Protein AF-A0A7D9E915-F1 (afdb_monomer_lite)

InterPro domains:
  IPR031248 E3 ubiquitin-protein ligase RNF213 [PTHR22605] (1-155)

Sequence (163 aa):
MSIRDYLHSGLKMTLRNGLKSGKAEQFCQLQHIVSLWLLLSLERARVLTKRRQDPFDDVSEKVKSSLDKKQKFGLNSGLQKLNVDHFVGVLLEFILLYLKHVPDDQLHFPLSEYINAKLEEKDCDVIDGLEDYIPEDIKVEHAVEAWKVACQKSEDYHSRMQE

Structure (mmCIF, N/CA/C/O backbone):
data_AF-A0A7D9E915-F1
#
_entry.id   AF-A0A7D9E915-F1
#
loop_
_atom_site.group_PDB
_atom_site.id
_atom_site.type_symbol
_atom_site.label_atom_id
_atom_site.label_alt_id
_atom_site.label_comp_id
_atom_site.label_asym_id
_atom_site.label_entity_id
_atom_site.label_seq_id
_atom_site.pdbx_PDB_ins_code
_atom_site.Cartn_x
_atom_site.Cartn_y
_atom_site.Cartn_z
_atom_site.occupancy
_atom_site.B_iso_or_equiv
_atom_site.auth_seq_id
_atom_site.auth_comp_id
_atom_site.auth_asym_id
_atom_site.auth_atom_id
_atom_site.pdbx_PDB_model_num
ATOM 1 N N . MET A 1 1 ? 6.549 -3.736 -27.239 1.00 88.75 1 MET A N 1
ATOM 2 C CA . MET A 1 1 ? 8.016 -3.528 -27.100 1.00 88.75 1 MET A CA 1
ATOM 3 C C . MET A 1 1 ? 8.462 -4.235 -25.828 1.00 88.75 1 MET A C 1
ATOM 5 O O . MET A 1 1 ? 7.763 -4.084 -24.828 1.00 88.75 1 MET A O 1
ATOM 9 N N . SER A 1 2 ? 9.546 -5.022 -25.842 1.00 93.00 2 SER A N 1
ATOM 10 C CA . SER A 1 2 ? 10.044 -5.648 -24.603 1.00 93.00 2 SER A CA 1
ATOM 11 C C . SER A 1 2 ? 10.706 -4.611 -23.688 1.00 93.00 2 SER A C 1
ATOM 13 O O . SER A 1 2 ? 11.138 -3.554 -24.159 1.00 93.00 2 SER A O 1
ATOM 15 N N . ILE A 1 3 ? 10.810 -4.898 -22.386 1.00 93.19 3 ILE A N 1
ATOM 16 C CA . ILE A 1 3 ? 11.588 -4.038 -21.481 1.00 93.19 3 ILE A CA 1
ATOM 17 C C . ILE A 1 3 ? 13.071 -4.051 -21.886 1.00 93.19 3 ILE A C 1
ATOM 19 O O . ILE A 1 3 ? 13.686 -2.989 -21.944 1.00 93.19 3 ILE A O 1
ATOM 23 N N . ARG A 1 4 ? 13.627 -5.209 -22.266 1.00 92.31 4 ARG A N 1
ATOM 24 C CA . ARG A 1 4 ? 15.015 -5.335 -22.746 1.00 92.31 4 ARG A CA 1
ATOM 25 C C . ARG A 1 4 ? 15.345 -4.396 -23.910 1.00 92.31 4 ARG A C 1
ATOM 27 O O . ARG A 1 4 ? 16.371 -3.714 -23.880 1.00 92.31 4 ARG A O 1
ATOM 34 N N . ASP A 1 5 ? 14.475 -4.343 -24.919 1.00 92.62 5 ASP A N 1
ATOM 35 C CA . ASP A 1 5 ? 14.657 -3.463 -26.080 1.00 92.62 5 ASP A CA 1
ATOM 36 C C . ASP A 1 5 ? 14.569 -1.993 -25.664 1.00 92.62 5 ASP A C 1
ATOM 38 O O . ASP A 1 5 ? 15.379 -1.173 -26.094 1.00 92.62 5 ASP A O 1
ATOM 42 N N . TYR A 1 6 ? 13.620 -1.653 -24.790 1.00 93.44 6 TYR A N 1
ATOM 43 C CA . TYR A 1 6 ? 13.472 -0.289 -24.296 1.00 93.44 6 TYR A CA 1
ATOM 44 C C . TYR A 1 6 ? 14.708 0.180 -23.511 1.00 93.44 6 TYR A C 1
ATOM 46 O O . TYR A 1 6 ? 15.217 1.268 -23.776 1.00 93.44 6 TYR A O 1
ATOM 54 N N . LEU A 1 7 ? 15.249 -0.645 -22.608 1.00 92.69 7 LEU A N 1
ATOM 55 C CA . LEU A 1 7 ? 16.414 -0.292 -21.788 1.00 92.69 7 LEU A CA 1
ATOM 56 C C . LEU A 1 7 ? 17.705 -0.172 -22.618 1.00 92.69 7 LEU A C 1
ATOM 58 O O . LEU A 1 7 ? 18.428 0.817 -22.487 1.00 92.69 7 LEU A O 1
ATOM 62 N N . HIS A 1 8 ? 18.009 -1.144 -23.485 1.00 93.06 8 HIS A N 1
ATOM 63 C CA . HIS A 1 8 ? 19.295 -1.179 -24.201 1.00 93.06 8 HIS A CA 1
ATOM 64 C C . HIS A 1 8 ? 19.254 -0.509 -25.579 1.00 93.06 8 HIS A C 1
ATOM 66 O O . HIS A 1 8 ? 20.195 0.193 -25.951 1.00 93.06 8 HIS A O 1
ATOM 72 N N . SER A 1 9 ? 18.173 -0.689 -26.340 1.00 92.38 9 SER A N 1
ATOM 73 C CA . SER A 1 9 ? 18.038 -0.118 -27.687 1.00 92.38 9 SER A CA 1
ATOM 74 C C . SER A 1 9 ? 17.402 1.273 -27.661 1.00 92.38 9 SER A C 1
ATOM 76 O O . SER A 1 9 ? 17.804 2.115 -28.464 1.00 92.38 9 SER A O 1
ATOM 78 N N . GLY A 1 10 ? 16.481 1.539 -26.729 1.00 92.19 10 GLY A N 1
ATOM 79 C CA . GLY A 1 10 ? 15.913 2.866 -26.467 1.00 92.19 10 GLY A CA 1
ATOM 80 C C . GLY A 1 10 ? 16.844 3.740 -25.620 1.00 92.19 10 GLY A C 1
ATOM 81 O O . GLY A 1 10 ? 17.566 4.577 -26.157 1.00 92.19 10 GLY A O 1
ATOM 82 N N . LEU A 1 11 ? 16.866 3.509 -24.303 1.00 93.44 11 LEU A N 1
ATOM 83 C CA . LEU A 1 11 ? 17.589 4.315 -23.305 1.00 93.44 11 LEU A CA 1
ATOM 84 C C . LEU A 1 11 ? 19.123 4.145 -23.313 1.00 93.44 11 LEU A C 1
ATOM 86 O O . LEU A 1 11 ? 19.813 4.790 -22.526 1.00 93.44 11 LEU A O 1
ATOM 90 N N . LYS A 1 12 ? 19.671 3.280 -24.178 1.00 93.06 12 LYS A N 1
ATOM 91 C CA . LYS A 1 12 ? 21.117 2.992 -24.316 1.00 93.06 12 LYS A CA 1
ATOM 92 C C . LYS A 1 12 ? 21.810 2.556 -23.015 1.00 93.06 12 LYS A C 1
ATOM 94 O O . LYS A 1 12 ? 23.023 2.706 -22.866 1.00 93.06 12 LYS A O 1
ATOM 99 N N . MET A 1 13 ? 21.064 1.982 -22.073 1.00 92.94 13 MET A N 1
ATOM 100 C CA . MET A 1 13 ? 21.612 1.493 -20.809 1.00 92.94 13 MET A CA 1
ATOM 101 C C . MET A 1 13 ? 22.506 0.274 -21.050 1.00 92.94 13 MET A C 1
ATOM 103 O O . MET A 1 13 ? 22.151 -0.631 -21.805 1.00 92.94 13 MET A O 1
ATOM 107 N N . THR A 1 14 ? 23.657 0.206 -20.376 1.00 88.00 14 THR A N 1
ATOM 108 C CA . THR A 1 14 ? 24.525 -0.982 -20.445 1.00 88.00 14 THR A CA 1
ATOM 109 C C . THR A 1 14 ? 23.827 -2.205 -19.837 1.00 88.00 14 THR A C 1
ATOM 111 O O . THR A 1 14 ? 23.005 -2.069 -18.931 1.00 88.00 14 THR A O 1
ATOM 114 N N . LEU A 1 15 ? 24.197 -3.416 -20.272 1.00 78.88 15 LEU A N 1
ATOM 115 C CA . LEU A 1 15 ? 23.643 -4.676 -19.739 1.00 78.88 15 LEU A CA 1
ATOM 116 C C . LEU A 1 15 ? 23.770 -4.791 -18.205 1.00 78.88 15 LEU A C 1
ATOM 118 O O . LEU A 1 15 ? 22.919 -5.377 -17.548 1.00 78.88 15 LEU A O 1
ATOM 122 N N . ARG A 1 16 ? 24.803 -4.182 -17.602 1.00 80.38 16 ARG A N 1
ATOM 123 C CA . ARG A 1 16 ? 25.009 -4.169 -16.140 1.00 80.38 16 ARG A CA 1
ATOM 124 C C . ARG A 1 16 ? 23.961 -3.329 -15.391 1.00 80.38 16 ARG A C 1
ATOM 126 O O . ARG A 1 16 ? 23.723 -3.563 -14.201 1.00 80.38 16 ARG A O 1
ATOM 133 N N . ASN A 1 17 ? 23.346 -2.375 -16.088 1.00 81.06 17 ASN A N 1
ATOM 134 C CA . ASN A 1 17 ? 22.380 -1.412 -15.564 1.00 81.06 17 ASN A CA 1
ATOM 135 C C . ASN A 1 17 ? 20.921 -1.802 -15.878 1.00 81.06 17 ASN A C 1
ATOM 137 O O . ASN A 1 17 ? 20.017 -1.087 -15.455 1.00 81.06 17 ASN A O 1
ATOM 141 N N . GLY A 1 18 ? 20.695 -2.918 -16.582 1.00 83.62 18 GLY A N 1
ATOM 142 C CA . GLY A 1 18 ? 19.369 -3.507 -16.789 1.00 83.62 18 GLY A CA 1
ATOM 143 C C . GLY A 1 18 ? 18.758 -4.116 -15.518 1.00 83.62 18 GLY A C 1
ATOM 144 O O . GLY A 1 18 ? 19.320 -4.026 -14.414 1.00 83.62 18 GLY A O 1
ATOM 145 N N . LEU A 1 19 ? 17.602 -4.762 -15.676 1.00 86.62 19 LEU A N 1
ATOM 146 C CA . LEU A 1 19 ? 16.916 -5.466 -14.594 1.00 86.62 19 LEU A CA 1
ATOM 147 C C . LEU A 1 19 ? 17.776 -6.627 -14.077 1.00 86.62 19 LEU A C 1
ATOM 149 O O . LEU A 1 19 ? 18.302 -7.435 -14.836 1.00 86.62 19 LEU A O 1
ATOM 153 N N . LYS A 1 20 ? 17.867 -6.780 -12.749 1.00 86.44 20 LYS A N 1
ATOM 154 C CA . LYS A 1 20 ? 18.655 -7.871 -12.138 1.00 86.44 20 LYS A CA 1
ATOM 155 C C . LYS A 1 20 ? 18.078 -9.267 -12.401 1.00 86.44 20 LYS A C 1
ATOM 157 O O . LYS A 1 20 ? 18.800 -10.252 -12.283 1.00 86.44 20 LYS A O 1
ATOM 162 N N . SER A 1 21 ? 16.802 -9.357 -12.781 1.00 88.06 21 SER A N 1
ATOM 163 C CA . SER A 1 21 ? 16.172 -10.590 -13.253 1.00 88.06 21 SER A CA 1
ATOM 164 C C . SER A 1 21 ? 16.137 -10.609 -14.780 1.00 88.06 21 SER A C 1
ATOM 166 O O . SER A 1 21 ? 15.254 -10.008 -15.393 1.00 88.06 21 SER A O 1
ATOM 168 N N . GLY A 1 22 ? 17.050 -11.365 -15.397 1.00 86.75 22 GLY A N 1
ATOM 169 C CA . GLY A 1 22 ? 17.052 -11.577 -16.850 1.00 86.75 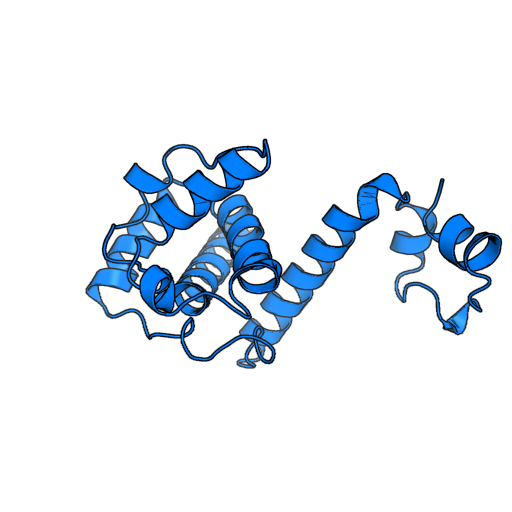22 GLY A CA 1
ATOM 170 C C . GLY A 1 22 ? 15.768 -12.238 -17.374 1.00 86.75 22 GLY A C 1
ATOM 171 O O . GLY A 1 22 ? 15.393 -12.013 -18.520 1.00 86.75 22 GLY A O 1
ATOM 172 N N . LYS A 1 23 ? 15.035 -12.984 -16.526 1.00 88.69 23 LYS A N 1
ATOM 173 C CA . LYS A 1 23 ? 13.685 -13.474 -16.855 1.00 88.69 23 LYS A CA 1
ATOM 174 C C . LYS A 1 23 ? 12.683 -12.322 -16.972 1.00 88.69 23 LYS A C 1
ATOM 176 O O . LYS A 1 23 ? 11.952 -12.272 -17.953 1.00 88.69 23 LYS A O 1
ATOM 181 N N . ALA A 1 24 ? 12.659 -11.390 -16.016 1.00 89.38 24 ALA A N 1
ATOM 182 C CA . ALA A 1 24 ? 11.782 -10.220 -16.110 1.00 89.38 24 ALA A CA 1
ATOM 183 C C . ALA A 1 24 ? 12.139 -9.367 -17.339 1.00 89.38 24 ALA A C 1
ATOM 185 O O . ALA A 1 24 ? 11.263 -8.982 -18.100 1.00 89.38 24 ALA A O 1
ATOM 186 N N . GLU A 1 25 ? 13.430 -9.157 -17.598 1.00 87.94 25 GLU A N 1
ATOM 187 C CA . GLU A 1 25 ? 13.900 -8.407 -18.767 1.00 87.94 25 GLU A CA 1
ATOM 188 C C . GLU A 1 25 ? 13.491 -9.056 -20.103 1.00 87.94 25 GLU A C 1
ATOM 190 O O . GLU A 1 25 ? 13.094 -8.352 -21.031 1.00 87.94 25 GLU A O 1
ATOM 195 N N . GLN A 1 26 ? 13.533 -10.392 -20.191 1.00 88.00 26 GLN A N 1
ATOM 196 C CA . GLN A 1 26 ? 13.150 -11.156 -21.382 1.00 88.00 26 GLN A CA 1
ATOM 197 C C . GLN A 1 26 ? 11.631 -11.255 -21.601 1.00 88.00 26 GLN A C 1
ATOM 199 O O . GLN A 1 26 ? 11.189 -11.196 -22.747 1.00 88.00 26 GLN A O 1
ATOM 204 N N . PHE A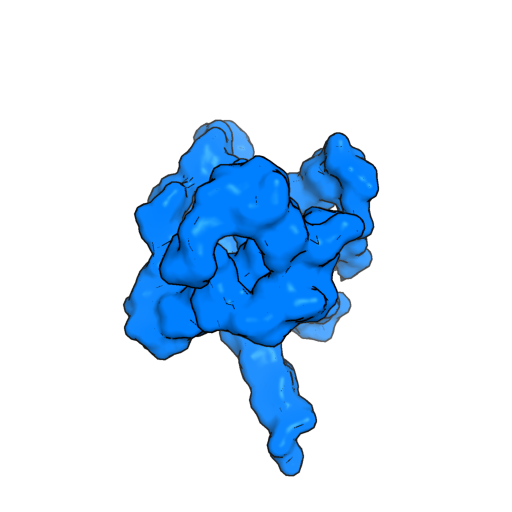 1 27 ? 10.839 -11.455 -20.541 1.00 91.31 27 PHE A N 1
ATOM 205 C CA . PHE A 1 27 ? 9.410 -11.784 -20.659 1.00 91.31 27 PHE A CA 1
ATOM 206 C C . PHE A 1 27 ? 8.462 -10.607 -20.379 1.00 91.31 27 PHE A C 1
ATOM 208 O O . PHE A 1 27 ? 7.311 -10.640 -20.817 1.00 91.31 27 PHE A O 1
ATOM 215 N N . CYS A 1 28 ? 8.906 -9.547 -19.698 1.00 94.50 28 CYS A N 1
ATOM 216 C CA . CYS A 1 28 ? 8.080 -8.359 -19.491 1.00 94.50 28 CYS A CA 1
ATOM 217 C C . CYS A 1 28 ? 8.137 -7.414 -20.702 1.00 94.50 28 CYS A C 1
ATOM 219 O O . CYS A 1 28 ? 9.194 -7.132 -21.275 1.00 94.50 28 CYS A O 1
ATOM 221 N N . GLN A 1 29 ? 6.975 -6.877 -21.067 1.00 95.50 29 GLN A N 1
ATOM 222 C CA . GLN A 1 29 ? 6.837 -5.819 -22.064 1.00 95.50 29 GLN A CA 1
ATOM 223 C C . GLN A 1 29 ? 6.686 -4.461 -21.382 1.00 95.50 29 GLN A C 1
ATOM 225 O O . GLN A 1 29 ? 6.328 -4.396 -20.208 1.00 95.50 29 GLN A O 1
ATOM 230 N N . LEU A 1 30 ? 6.923 -3.371 -22.116 1.00 93.25 30 LEU A N 1
ATOM 231 C CA . LEU A 1 30 ? 6.817 -2.011 -21.574 1.00 93.25 30 LEU A CA 1
ATOM 232 C C . LEU A 1 30 ? 5.415 -1.712 -21.003 1.00 93.25 30 LEU A C 1
ATOM 234 O O . LEU A 1 30 ? 5.303 -1.014 -20.004 1.00 93.25 30 LEU A O 1
ATOM 238 N N . GLN A 1 31 ? 4.362 -2.322 -21.560 1.00 94.38 31 GLN A N 1
ATOM 239 C CA . GLN A 1 31 ? 2.989 -2.232 -21.038 1.00 94.38 31 GLN A CA 1
ATOM 240 C C . GLN A 1 31 ? 2.816 -2.858 -19.633 1.00 94.38 31 GLN A C 1
ATOM 242 O O . GLN A 1 31 ? 1.869 -2.532 -18.934 1.00 94.38 31 GLN A O 1
ATOM 247 N N . HIS A 1 32 ? 3.728 -3.740 -19.198 1.00 94.19 32 HIS A N 1
ATOM 248 C CA . HIS A 1 32 ? 3.701 -4.371 -17.870 1.00 94.19 32 HIS A CA 1
ATOM 249 C C . HIS A 1 32 ? 4.482 -3.564 -16.815 1.00 94.19 32 HIS A C 1
ATOM 251 O O . HIS A 1 32 ? 4.650 -4.048 -15.698 1.00 94.19 32 HIS A O 1
ATOM 257 N N . ILE A 1 33 ? 5.025 -2.381 -17.145 1.00 92.00 33 ILE A N 1
ATOM 258 C CA . ILE A 1 33 ? 5.994 -1.685 -16.279 1.00 92.00 33 ILE A CA 1
ATOM 259 C C . ILE A 1 33 ? 5.413 -1.295 -14.911 1.00 92.00 33 ILE A C 1
ATOM 261 O O . ILE A 1 33 ? 6.105 -1.441 -13.905 1.00 92.00 33 ILE A O 1
ATOM 265 N N . VAL A 1 34 ? 4.141 -0.881 -14.858 1.00 90.06 34 VAL A N 1
ATOM 266 C CA . VAL A 1 34 ? 3.444 -0.529 -13.607 1.00 90.06 34 VAL A CA 1
ATOM 267 C C . VAL A 1 34 ? 3.224 -1.778 -12.752 1.00 90.06 34 VAL A C 1
ATOM 269 O O . VAL A 1 34 ? 3.667 -1.823 -11.609 1.00 90.06 34 VAL A O 1
ATOM 272 N N . SER A 1 35 ? 2.647 -2.838 -13.327 1.00 90.38 35 SER A N 1
ATOM 273 C CA . SER A 1 35 ? 2.416 -4.116 -12.639 1.00 90.38 35 SER A CA 1
ATOM 274 C C . SER A 1 35 ? 3.719 -4.761 -12.144 1.00 90.38 35 SER A C 1
ATOM 276 O O . SER A 1 35 ? 3.754 -5.343 -11.063 1.00 90.38 35 SER A O 1
ATOM 278 N N . LEU A 1 36 ? 4.812 -4.632 -12.907 1.00 93.38 36 LEU A N 1
ATOM 279 C CA . LEU A 1 36 ? 6.142 -5.101 -12.515 1.00 93.38 36 LEU A CA 1
ATOM 280 C C . LEU A 1 36 ? 6.728 -4.266 -11.368 1.00 93.38 36 LEU A C 1
ATOM 282 O O . LEU A 1 36 ? 7.322 -4.833 -10.453 1.00 93.38 36 LEU A O 1
ATOM 286 N N . TRP A 1 37 ? 6.560 -2.940 -11.393 1.00 93.25 37 TRP A N 1
ATOM 287 C CA . TRP A 1 37 ? 6.973 -2.071 -10.290 1.00 93.25 37 TRP A CA 1
ATOM 288 C C . TRP A 1 37 ? 6.188 -2.376 -9.004 1.00 93.25 37 TRP A C 1
ATOM 290 O O . TRP A 1 37 ? 6.804 -2.509 -7.945 1.00 93.25 37 TRP A O 1
ATOM 300 N N . LEU A 1 38 ? 4.869 -2.572 -9.099 1.00 92.12 38 LEU A N 1
ATOM 301 C CA . LEU A 1 38 ? 4.012 -2.968 -7.976 1.00 92.12 38 LEU A CA 1
ATOM 302 C C . LEU A 1 38 ? 4.429 -4.321 -7.393 1.00 92.12 38 LEU A C 1
ATOM 304 O O . LEU A 1 38 ? 4.674 -4.415 -6.194 1.00 92.12 38 LEU A O 1
ATOM 308 N N . LEU A 1 39 ? 4.600 -5.347 -8.235 1.00 92.94 39 LEU A N 1
ATOM 309 C CA . LEU A 1 39 ? 5.035 -6.681 -7.812 1.00 92.94 39 LEU A CA 1
ATOM 310 C C . LEU A 1 39 ? 6.399 -6.651 -7.101 1.00 92.94 39 LEU A C 1
ATOM 312 O O . LEU A 1 39 ? 6.564 -7.248 -6.039 1.00 92.94 39 LEU A O 1
ATOM 316 N N . LEU 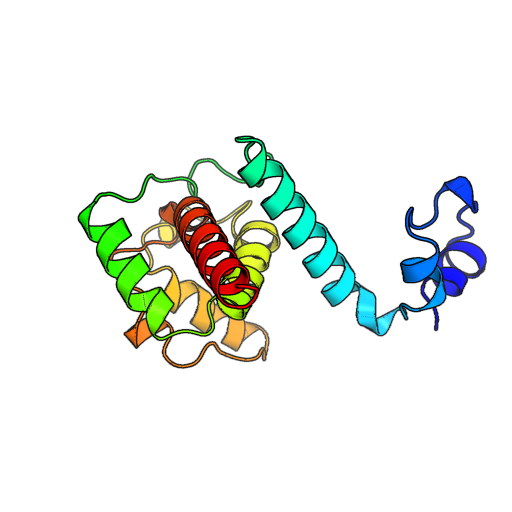A 1 40 ? 7.381 -5.933 -7.658 1.00 93.50 40 LEU A N 1
ATOM 317 C CA . LEU A 1 40 ? 8.708 -5.805 -7.047 1.00 93.50 40 LEU A CA 1
ATOM 318 C C . LEU A 1 40 ? 8.673 -5.000 -5.737 1.00 93.50 40 LEU A C 1
ATOM 320 O O . LEU A 1 40 ? 9.434 -5.301 -4.817 1.00 93.50 40 LEU A O 1
ATOM 324 N N . SER A 1 41 ? 7.785 -4.008 -5.635 1.00 94.88 41 SER A N 1
ATOM 325 C CA . SER A 1 41 ? 7.582 -3.225 -4.411 1.00 94.88 41 SER A CA 1
ATOM 326 C C . SER A 1 41 ? 6.884 -4.045 -3.322 1.00 94.88 41 SER A C 1
ATOM 328 O O . SER A 1 41 ? 7.300 -3.988 -2.167 1.00 94.88 41 SER A O 1
ATOM 330 N N . LEU A 1 42 ? 5.895 -4.868 -3.688 1.00 95.06 42 LEU A N 1
ATOM 331 C CA . LEU A 1 42 ? 5.184 -5.776 -2.785 1.00 95.06 42 LEU A CA 1
ATOM 332 C C . LEU A 1 42 ? 6.133 -6.817 -2.191 1.00 95.06 42 LEU A C 1
ATOM 334 O O . LEU A 1 42 ? 6.193 -6.984 -0.974 1.00 95.06 42 LEU A O 1
ATOM 338 N N . GLU A 1 43 ? 6.942 -7.460 -3.031 1.00 93.56 43 GLU A N 1
ATOM 339 C CA . GLU A 1 43 ? 7.912 -8.451 -2.564 1.00 93.56 43 GLU A CA 1
ATOM 340 C C . GLU A 1 43 ? 9.062 -7.812 -1.764 1.00 93.56 43 GLU A C 1
ATOM 342 O O . GLU A 1 43 ? 9.497 -8.389 -0.764 1.00 93.56 43 GLU A O 1
ATOM 347 N N . ARG A 1 44 ? 9.496 -6.578 -2.087 1.00 94.62 44 ARG A N 1
ATOM 348 C CA . ARG A 1 44 ? 10.380 -5.794 -1.195 1.00 94.62 44 ARG A CA 1
ATOM 349 C C . ARG A 1 44 ? 9.717 -5.591 0.174 1.00 94.62 44 ARG A C 1
ATOM 351 O O . ARG A 1 44 ? 10.356 -5.852 1.194 1.00 94.62 44 ARG A O 1
ATOM 358 N N . ALA A 1 45 ? 8.464 -5.139 0.206 1.00 95.31 45 ALA A N 1
ATOM 359 C CA . ALA A 1 45 ? 7.763 -4.792 1.438 1.00 95.31 45 ALA A CA 1
ATOM 360 C C . ALA A 1 45 ? 7.501 -6.015 2.338 1.00 95.31 45 ALA A C 1
ATOM 362 O O . ALA A 1 45 ? 7.740 -5.961 3.548 1.00 95.31 45 ALA A O 1
ATOM 363 N N . ARG A 1 46 ? 7.105 -7.146 1.739 1.00 93.44 46 ARG A N 1
ATOM 364 C CA . ARG A 1 46 ? 6.991 -8.463 2.390 1.00 93.44 46 ARG A CA 1
ATOM 365 C C . ARG A 1 46 ? 8.323 -8.909 2.999 1.00 93.44 46 ARG A C 1
ATOM 367 O O . ARG A 1 46 ? 8.379 -9.253 4.180 1.00 93.44 46 ARG A O 1
ATOM 374 N N . VAL A 1 47 ? 9.419 -8.859 2.233 1.00 93.06 47 VAL A N 1
ATOM 375 C CA . VAL A 1 47 ? 10.755 -9.277 2.704 1.00 93.06 47 VAL A CA 1
ATOM 376 C C . VAL A 1 47 ? 11.283 -8.391 3.839 1.00 93.06 47 VAL A C 1
ATOM 378 O O . VAL A 1 47 ? 11.874 -8.920 4.782 1.00 93.06 47 VAL A O 1
ATOM 381 N N . LEU A 1 48 ? 11.068 -7.073 3.788 1.00 94.56 48 LEU A N 1
ATOM 382 C CA . LEU A 1 48 ? 11.455 -6.158 4.871 1.00 94.56 48 LEU A CA 1
ATOM 383 C C . LEU A 1 48 ? 10.624 -6.405 6.138 1.00 94.56 48 LEU A C 1
ATOM 385 O O . LEU A 1 48 ? 11.192 -6.571 7.219 1.00 94.56 48 LEU A O 1
ATOM 389 N N . THR A 1 49 ? 9.307 -6.564 5.996 1.00 90.50 49 THR A N 1
ATOM 390 C CA . THR A 1 49 ? 8.390 -6.836 7.116 1.00 90.50 49 THR A CA 1
ATOM 391 C C . THR A 1 49 ? 8.734 -8.152 7.822 1.00 90.50 49 THR A C 1
ATOM 393 O O . THR A 1 49 ? 8.888 -8.177 9.044 1.00 90.50 49 THR A O 1
ATOM 396 N N . LYS A 1 50 ? 8.997 -9.229 7.064 1.00 88.81 50 LYS A N 1
ATOM 397 C CA . LYS A 1 50 ? 9.508 -10.516 7.585 1.00 88.81 50 LYS A CA 1
ATOM 398 C C . LYS A 1 50 ? 10.827 -10.385 8.355 1.00 88.81 50 LYS A C 1
ATOM 400 O O . LYS A 1 50 ? 11.076 -11.138 9.293 1.00 88.81 50 LYS A O 1
ATOM 405 N N . ARG A 1 51 ? 11.669 -9.414 7.988 1.00 92.50 51 ARG A N 1
ATOM 406 C CA . ARG A 1 51 ? 12.935 -9.084 8.669 1.00 92.50 51 ARG A CA 1
ATOM 407 C C . ARG A 1 51 ? 12.769 -8.106 9.836 1.00 92.50 51 ARG A C 1
ATOM 409 O O . ARG A 1 51 ? 13.772 -7.741 10.445 1.00 92.50 51 ARG A O 1
ATOM 416 N N . ARG A 1 52 ? 11.534 -7.705 10.171 1.00 90.12 52 ARG A N 1
ATOM 417 C CA . ARG A 1 52 ? 11.203 -6.671 11.173 1.00 90.12 52 ARG A CA 1
ATOM 418 C C . ARG A 1 52 ? 11.834 -5.307 10.855 1.00 90.12 52 ARG A C 1
ATOM 420 O O . ARG A 1 52 ? 12.184 -4.554 11.759 1.00 90.12 52 ARG A O 1
ATOM 427 N N . GLN A 1 53 ? 11.993 -5.012 9.567 1.00 92.25 53 GLN A N 1
ATOM 428 C CA . GLN A 1 53 ? 12.441 -3.728 9.032 1.00 92.25 53 GLN A CA 1
ATOM 429 C C . GLN A 1 53 ? 11.218 -2.971 8.497 1.00 92.25 53 GLN A C 1
ATOM 431 O O . GLN A 1 53 ? 10.276 -3.606 8.023 1.00 92.25 53 GLN A O 1
ATOM 436 N N . ASP A 1 54 ? 11.212 -1.638 8.570 1.00 90.12 54 ASP A N 1
ATOM 437 C CA . ASP A 1 54 ? 10.113 -0.847 8.005 1.00 90.12 54 ASP A CA 1
ATOM 438 C C . ASP A 1 54 ? 10.157 -0.914 6.464 1.00 90.12 54 ASP A C 1
ATOM 440 O O . ASP A 1 54 ? 11.189 -0.575 5.878 1.00 90.12 54 ASP A O 1
ATOM 444 N N . PRO A 1 55 ? 9.091 -1.374 5.783 1.00 92.38 55 PRO A N 1
ATOM 445 C CA . PRO A 1 55 ? 9.014 -1.320 4.326 1.00 92.38 55 PRO A CA 1
ATOM 446 C C . PRO A 1 55 ? 8.712 0.081 3.770 1.00 92.38 55 PRO A C 1
ATOM 448 O O . PRO A 1 55 ? 8.831 0.269 2.560 1.00 92.38 55 PRO A O 1
ATOM 451 N N . PHE A 1 56 ? 8.325 1.035 4.625 1.00 93.12 56 PHE A N 1
ATOM 452 C CA . PHE A 1 56 ? 7.890 2.386 4.255 1.00 93.12 56 PHE A CA 1
ATOM 453 C C . PHE A 1 56 ? 8.793 3.464 4.877 1.00 93.12 56 PHE A C 1
ATOM 455 O O . PHE A 1 56 ? 8.332 4.463 5.435 1.00 93.12 56 PHE A O 1
ATOM 462 N N . ASP A 1 57 ? 10.105 3.245 4.777 1.00 88.56 57 ASP A N 1
ATOM 463 C CA . ASP A 1 57 ? 11.152 4.132 5.289 1.00 88.56 57 ASP A CA 1
ATOM 464 C C . ASP A 1 57 ? 11.186 5.514 4.607 1.00 88.56 57 ASP A C 1
ATOM 466 O O . ASP A 1 57 ? 11.710 6.470 5.175 1.00 88.56 57 ASP A O 1
ATOM 470 N N . ASP A 1 58 ? 10.571 5.641 3.427 1.00 86.69 58 ASP A N 1
ATOM 471 C CA . ASP A 1 58 ? 10.423 6.884 2.659 1.00 86.69 58 ASP A CA 1
ATOM 472 C C . ASP A 1 58 ? 9.014 7.520 2.738 1.00 86.69 58 ASP A C 1
ATOM 474 O O . ASP A 1 58 ? 8.676 8.388 1.927 1.00 86.69 58 ASP A O 1
ATOM 478 N N . VAL A 1 59 ? 8.191 7.106 3.711 1.00 89.94 59 VAL A N 1
ATOM 479 C CA . VAL A 1 59 ? 6.814 7.589 3.925 1.00 89.94 59 VAL A CA 1
ATOM 480 C C . VAL A 1 59 ? 6.681 8.290 5.281 1.00 89.94 59 VAL A C 1
ATOM 482 O O . VAL A 1 59 ? 7.273 7.870 6.273 1.00 89.94 59 VAL A O 1
ATOM 485 N N . SER A 1 60 ? 5.868 9.351 5.322 1.00 90.50 60 SER A N 1
ATOM 486 C CA . SER A 1 60 ? 5.570 10.147 6.520 1.00 90.50 60 SER A CA 1
ATOM 487 C C . SER A 1 60 ? 5.127 9.298 7.720 1.00 90.50 60 SER A C 1
ATOM 489 O O . SER A 1 60 ? 4.212 8.482 7.615 1.00 90.50 60 SER A O 1
ATOM 491 N N . GLU A 1 61 ? 5.697 9.569 8.898 1.00 92.38 61 GLU A N 1
ATOM 492 C CA . GLU A 1 61 ? 5.280 8.954 10.170 1.00 92.38 61 GLU A CA 1
ATOM 493 C C . GLU A 1 61 ? 3.797 9.211 10.501 1.00 92.38 61 GLU A C 1
ATOM 495 O O . GLU A 1 61 ? 3.184 8.429 11.222 1.00 92.38 61 GLU A O 1
ATOM 500 N N . LYS A 1 62 ? 3.183 10.258 9.921 1.00 94.44 62 LYS A N 1
ATOM 501 C CA . LYS A 1 62 ? 1.754 10.571 10.102 1.00 94.44 62 LYS A CA 1
ATOM 502 C C . LYS A 1 62 ? 0.802 9.501 9.549 1.00 94.44 62 LYS A C 1
ATOM 504 O O . LYS A 1 62 ? -0.370 9.536 9.892 1.00 94.44 62 LYS A O 1
ATOM 509 N N . VAL A 1 63 ? 1.276 8.570 8.710 1.00 96.19 63 VAL A N 1
ATOM 510 C CA . VAL A 1 63 ? 0.483 7.414 8.233 1.00 96.19 63 VAL A CA 1
ATOM 511 C C . VAL A 1 63 ? 0.912 6.074 8.846 1.00 96.19 63 VAL A C 1
ATOM 513 O O . VAL A 1 63 ? 0.610 5.004 8.308 1.00 96.19 63 VAL A O 1
ATOM 516 N N . LYS A 1 64 ? 1.609 6.137 9.992 1.00 95.81 64 LYS A N 1
ATOM 517 C CA . LYS A 1 64 ? 2.086 4.994 10.787 1.00 95.81 64 LYS A CA 1
ATOM 518 C C . LYS A 1 64 ? 1.438 4.920 12.186 1.00 95.81 64 LYS A C 1
ATOM 520 O O . LYS A 1 64 ? 1.965 4.227 13.058 1.00 95.81 64 LYS A O 1
ATOM 525 N N . SER A 1 65 ? 0.302 5.593 12.413 1.00 96.88 65 SER A N 1
ATOM 526 C CA . SER A 1 65 ? -0.447 5.547 13.682 1.00 96.88 65 SER A CA 1
ATOM 527 C C . SER A 1 65 ? -0.817 4.108 14.055 1.00 96.88 65 SER A C 1
ATOM 529 O O . SER A 1 65 ? -1.310 3.319 13.242 1.00 96.88 65 SER A O 1
ATOM 531 N N . SER A 1 66 ? -0.571 3.740 15.314 1.00 97.06 66 SER A N 1
ATOM 532 C CA . SER A 1 66 ? -0.688 2.357 15.767 1.00 97.06 66 SER A CA 1
ATOM 533 C C . SER A 1 66 ? -2.140 1.936 15.993 1.00 97.06 66 SER A C 1
ATOM 535 O O . SER A 1 66 ? -2.778 2.416 16.927 1.00 97.06 66 SER A O 1
ATOM 537 N N . LEU A 1 67 ? -2.620 0.955 15.226 1.00 98.00 67 LEU A N 1
ATOM 538 C CA . LEU A 1 67 ? -3.934 0.343 15.454 1.00 98.00 67 LEU A CA 1
ATOM 539 C C . LEU A 1 67 ? -4.036 -0.291 16.857 1.00 98.00 67 LEU A C 1
ATOM 541 O O . LEU A 1 67 ? -3.177 -1.100 17.235 1.00 98.00 67 LEU A O 1
ATOM 545 N N . ASP A 1 68 ? -5.102 0.009 17.594 1.00 97.19 68 ASP A N 1
ATOM 546 C CA . ASP A 1 68 ? -5.405 -0.567 18.905 1.00 97.19 68 ASP A CA 1
ATOM 547 C C . ASP A 1 68 ? -5.941 -2.018 18.816 1.00 97.19 68 ASP A C 1
ATOM 549 O O . ASP A 1 68 ? -5.967 -2.643 17.751 1.00 97.19 68 ASP A O 1
ATOM 553 N N . LYS A 1 69 ? -6.349 -2.606 19.950 1.00 96.88 69 LYS A N 1
ATOM 554 C CA . LYS A 1 69 ? -6.875 -3.986 19.992 1.00 96.88 69 LYS A CA 1
ATOM 555 C C . LYS A 1 69 ? -8.246 -4.147 19.316 1.00 96.88 69 LYS A C 1
ATOM 557 O O . LYS A 1 69 ? -8.487 -5.195 18.720 1.00 96.88 69 LYS A O 1
ATOM 562 N N . LYS A 1 70 ? -9.133 -3.151 19.414 1.00 97.12 70 LYS A N 1
ATOM 563 C CA . LYS A 1 70 ? -10.469 -3.137 18.795 1.00 97.12 70 LYS A CA 1
ATOM 564 C C . LYS A 1 70 ? -10.344 -2.944 17.286 1.00 97.12 70 LYS A C 1
ATOM 566 O O . LYS A 1 70 ? -10.879 -3.757 16.538 1.00 97.12 70 LYS A O 1
ATOM 571 N N . GLN A 1 71 ? -9.577 -1.946 16.854 1.00 98.00 71 GLN A N 1
ATOM 572 C CA . GLN A 1 71 ? -9.263 -1.682 15.451 1.00 98.00 71 GLN A CA 1
ATOM 573 C C . GLN A 1 71 ? -8.603 -2.906 14.794 1.00 98.00 71 GLN A C 1
ATOM 575 O O . GLN A 1 71 ? -9.070 -3.378 13.758 1.00 98.00 71 GLN A O 1
ATOM 580 N N . LYS A 1 72 ? -7.572 -3.504 15.420 1.00 97.56 72 LYS A N 1
ATOM 581 C CA . LYS A 1 72 ? -6.921 -4.726 14.900 1.00 97.56 72 LYS A CA 1
ATOM 582 C C . LYS A 1 72 ? -7.871 -5.920 14.798 1.00 97.56 72 LYS A C 1
ATOM 584 O O . LYS A 1 72 ? -7.714 -6.714 13.869 1.00 97.56 72 LYS A O 1
ATOM 589 N N . PHE A 1 73 ? -8.829 -6.060 15.717 1.00 96.69 73 PHE A N 1
ATOM 590 C CA . PHE A 1 73 ? -9.859 -7.100 15.648 1.00 96.69 73 PHE A CA 1
ATOM 591 C C . PHE A 1 73 ? -10.846 -6.834 14.502 1.00 96.69 73 PHE A C 1
ATOM 593 O O . PHE A 1 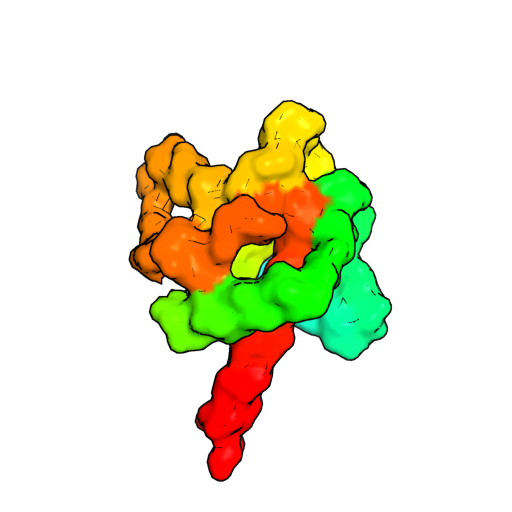73 ? -11.019 -7.701 13.649 1.00 96.69 73 PHE A O 1
ATOM 600 N N . GLY A 1 74 ? -11.415 -5.626 14.429 1.00 97.44 74 GLY A N 1
ATOM 601 C CA . GLY A 1 74 ? -12.353 -5.223 13.377 1.00 97.44 74 GLY A CA 1
ATOM 602 C C . GLY A 1 74 ? -11.757 -5.366 11.976 1.00 97.44 74 GLY A C 1
ATOM 603 O O . GLY A 1 74 ? -12.344 -6.034 11.128 1.00 97.44 74 GLY A O 1
ATOM 604 N N . LEU A 1 75 ? -10.540 -4.854 11.766 1.00 97.88 75 LEU A N 1
ATOM 605 C CA . LEU A 1 75 ? -9.794 -5.024 10.517 1.00 97.88 75 LEU A CA 1
ATOM 606 C C . LEU A 1 75 ? -9.572 -6.510 10.182 1.00 97.88 75 LEU A C 1
ATOM 608 O O . LEU A 1 75 ? -9.812 -6.928 9.053 1.00 97.88 75 LEU A O 1
ATOM 612 N N . ASN A 1 76 ? -9.182 -7.343 11.154 1.00 96.56 76 ASN A N 1
ATOM 613 C CA . ASN A 1 76 ? -9.027 -8.784 10.923 1.00 96.56 76 ASN A CA 1
ATOM 614 C C . ASN A 1 76 ? -10.335 -9.489 10.544 1.00 96.56 76 ASN A C 1
ATOM 616 O O . ASN A 1 76 ? -10.279 -10.483 9.818 1.00 96.56 76 ASN A O 1
ATOM 620 N N . SER A 1 77 ? -11.481 -9.025 11.042 1.00 96.12 77 SER A N 1
ATOM 621 C CA . SER A 1 77 ? -12.809 -9.527 10.667 1.00 96.12 77 SER A CA 1
ATOM 622 C C . SER A 1 77 ? -13.249 -9.039 9.283 1.00 96.12 77 SER A C 1
ATOM 624 O O . SER A 1 77 ? -13.855 -9.811 8.545 1.00 96.12 77 SER A O 1
ATOM 626 N N . GLY A 1 78 ? -12.904 -7.805 8.907 1.00 96.19 78 GLY A N 1
ATOM 627 C CA . GLY A 1 78 ? -13.128 -7.249 7.570 1.00 96.19 78 GLY A CA 1
ATOM 628 C C . GLY A 1 78 ? -12.351 -7.978 6.478 1.00 96.19 78 GLY A C 1
ATOM 629 O O . GLY A 1 78 ? -12.926 -8.473 5.512 1.00 96.19 78 GLY A O 1
ATOM 630 N N . LEU A 1 79 ? -11.045 -8.158 6.693 1.00 96.00 79 LEU A N 1
ATOM 631 C CA . LEU A 1 79 ? -10.128 -8.842 5.769 1.00 96.00 79 LEU A CA 1
ATOM 632 C C . LEU A 1 79 ? -10.463 -10.324 5.511 1.00 96.00 79 LEU A C 1
ATOM 634 O O . LEU A 1 79 ? -9.862 -10.932 4.635 1.00 96.00 79 LEU A O 1
ATOM 638 N N . GLN A 1 80 ? -11.392 -10.926 6.264 1.00 94.12 80 GLN A N 1
ATOM 639 C CA . GLN A 1 80 ? -11.907 -12.281 6.002 1.00 94.12 80 GLN A CA 1
ATOM 640 C C . GLN A 1 80 ? -13.055 -12.310 4.980 1.00 94.12 80 GLN A C 1
ATOM 642 O O . GLN A 1 80 ? -13.434 -13.388 4.534 1.00 94.12 80 GLN A O 1
ATOM 647 N N . LYS A 1 81 ? -13.613 -11.146 4.629 1.00 94.50 81 LYS A N 1
ATOM 648 C CA . LYS A 1 81 ? -14.692 -10.979 3.643 1.00 94.50 81 LYS A CA 1
ATOM 649 C C . LYS A 1 81 ? -14.203 -10.385 2.314 1.00 94.50 81 LYS A C 1
ATOM 651 O O . LYS A 1 81 ? -14.936 -10.408 1.334 1.00 94.50 81 LYS A O 1
ATOM 656 N N . LEU A 1 82 ? -12.980 -9.854 2.298 1.00 93.62 82 LEU A N 1
ATOM 657 C CA . LEU A 1 82 ? -12.332 -9.211 1.154 1.00 93.62 82 LEU A CA 1
ATOM 658 C C . LEU A 1 82 ? -11.351 -10.157 0.454 1.00 93.62 82 LEU A C 1
ATOM 660 O O . LEU A 1 82 ? -10.796 -11.069 1.069 1.00 93.62 82 LEU A O 1
ATOM 664 N N . ASN A 1 83 ? -11.030 -9.855 -0.805 1.00 92.56 83 ASN A N 1
ATOM 665 C CA . ASN A 1 83 ? -9.818 -10.368 -1.441 1.00 92.56 83 ASN A CA 1
ATOM 666 C C . ASN A 1 83 ? -8.587 -9.700 -0.796 1.00 92.56 83 ASN A C 1
ATOM 668 O O . ASN A 1 83 ? -8.174 -8.605 -1.185 1.00 92.56 83 ASN A O 1
ATOM 672 N N . VAL A 1 84 ? -8.026 -10.357 0.225 1.00 93.88 84 VAL A N 1
ATOM 673 C CA . VAL A 1 84 ? -6.917 -9.828 1.035 1.00 93.88 84 VAL A CA 1
ATOM 674 C C . VAL A 1 84 ? -5.670 -9.507 0.206 1.00 93.88 84 VAL A C 1
ATOM 676 O O . VAL A 1 84 ? -5.021 -8.500 0.472 1.00 93.88 84 VAL A O 1
ATOM 679 N N . ASP A 1 85 ? -5.352 -10.296 -0.822 1.00 92.38 85 ASP A N 1
ATOM 680 C CA . ASP A 1 85 ? -4.180 -10.064 -1.674 1.00 92.38 85 ASP A CA 1
ATOM 681 C C . ASP A 1 85 ? -4.348 -8.847 -2.583 1.00 92.38 85 ASP A C 1
ATOM 683 O O . ASP A 1 85 ? -3.417 -8.055 -2.741 1.00 92.38 85 ASP A O 1
ATOM 687 N N . HIS A 1 86 ? -5.550 -8.652 -3.131 1.00 91.81 86 HIS A N 1
ATOM 688 C CA . HIS A 1 86 ? -5.870 -7.454 -3.901 1.00 91.81 86 HIS A CA 1
ATOM 689 C C . HIS A 1 86 ? -5.830 -6.199 -3.014 1.00 91.81 86 HIS A C 1
ATOM 691 O O . HIS A 1 86 ? -5.160 -5.228 -3.364 1.00 91.81 86 HIS A O 1
ATOM 697 N N . PHE A 1 87 ? -6.426 -6.249 -1.814 1.00 94.69 87 PHE A N 1
ATOM 698 C CA . PHE A 1 87 ? -6.351 -5.156 -0.836 1.00 94.69 87 PHE A CA 1
ATOM 699 C C . PHE A 1 87 ? -4.904 -4.833 -0.418 1.00 94.69 87 PHE A C 1
ATOM 701 O O . PHE A 1 87 ? -4.521 -3.665 -0.374 1.00 94.69 87 PHE A O 1
ATOM 708 N N . VAL A 1 88 ? -4.065 -5.848 -0.170 1.00 95.56 88 VAL A N 1
ATOM 709 C CA . VAL A 1 88 ? -2.628 -5.675 0.125 1.00 95.56 88 VAL A CA 1
ATOM 710 C C . VAL A 1 88 ? -1.884 -5.009 -1.039 1.00 95.56 88 VAL A C 1
ATOM 712 O O . VAL A 1 88 ? -0.985 -4.203 -0.792 1.00 95.56 88 VAL A O 1
ATOM 715 N N . GLY A 1 89 ? -2.255 -5.305 -2.288 1.00 94.06 89 GLY A N 1
ATOM 716 C CA . GLY A 1 89 ? -1.707 -4.657 -3.483 1.00 94.06 89 GLY A CA 1
ATOM 717 C C . GLY A 1 89 ? -2.110 -3.185 -3.613 1.00 94.06 89 GLY A C 1
ATOM 718 O O . GLY A 1 89 ? -1.239 -2.321 -3.716 1.00 94.06 89 GLY A O 1
ATOM 719 N N . VAL A 1 90 ? -3.412 -2.886 -3.554 1.00 93.75 90 VAL A N 1
ATOM 720 C CA . VAL A 1 90 ? -3.944 -1.515 -3.697 1.00 93.75 90 VAL A CA 1
ATOM 721 C C . VAL A 1 90 ? -3.462 -0.609 -2.561 1.00 93.75 90 VAL A C 1
ATOM 723 O O . VAL A 1 90 ? -2.972 0.493 -2.809 1.00 93.75 90 VAL A O 1
ATOM 726 N N . LEU A 1 91 ? -3.503 -1.085 -1.311 1.00 96.00 91 LEU A N 1
ATOM 727 C CA . LEU A 1 91 ? -3.031 -0.307 -0.165 1.00 96.00 91 LEU A CA 1
ATOM 728 C C . LEU A 1 91 ? -1.507 -0.080 -0.203 1.00 96.00 91 LEU A C 1
ATOM 730 O O . LEU A 1 91 ? -1.049 0.990 0.198 1.00 96.00 91 LEU A O 1
ATOM 734 N N . LEU A 1 92 ? -0.715 -1.024 -0.736 1.00 95.75 92 LEU A N 1
ATOM 735 C CA . LEU A 1 92 ? 0.716 -0.797 -0.981 1.00 95.75 92 LEU A CA 1
ATOM 736 C C . LEU A 1 92 ? 0.927 0.354 -1.972 1.00 95.75 92 LEU A C 1
ATOM 738 O O . LEU A 1 92 ? 1.710 1.263 -1.694 1.00 95.75 92 LEU A O 1
ATOM 742 N N . GLU A 1 93 ? 0.242 0.319 -3.120 1.00 93.25 93 GLU A N 1
ATOM 743 C CA . GLU A 1 93 ? 0.328 1.391 -4.115 1.00 93.25 93 GLU A CA 1
ATOM 744 C C . GLU A 1 93 ? -0.020 2.744 -3.480 1.00 93.25 93 GLU A C 1
ATOM 746 O O . GLU A 1 93 ? 0.670 3.736 -3.720 1.00 93.25 93 GLU A O 1
ATOM 751 N N . PHE A 1 94 ? -1.047 2.786 -2.627 1.00 93.38 94 PHE A N 1
ATOM 752 C CA . PHE A 1 94 ? -1.554 4.029 -2.048 1.00 93.38 94 PHE A CA 1
ATOM 753 C C . PHE A 1 94 ? -0.588 4.618 -1.021 1.00 93.38 94 PHE A C 1
ATOM 755 O O . PHE A 1 94 ? -0.305 5.819 -1.062 1.00 93.38 94 PHE A O 1
ATOM 762 N N . ILE A 1 95 ? 0.031 3.773 -0.194 1.00 95.38 95 ILE A N 1
ATOM 763 C CA . ILE A 1 95 ? 1.116 4.181 0.705 1.00 95.38 95 ILE A CA 1
ATOM 764 C C . ILE A 1 95 ? 2.318 4.737 -0.086 1.00 95.38 95 ILE A C 1
ATOM 766 O O . ILE A 1 95 ? 2.895 5.753 0.303 1.00 95.38 95 ILE A O 1
ATOM 770 N N . LEU A 1 96 ? 2.679 4.110 -1.213 1.00 92.75 96 LEU A N 1
ATOM 771 C CA . LEU A 1 96 ? 3.865 4.475 -1.998 1.00 92.75 96 LEU A CA 1
ATOM 772 C C . LEU A 1 96 ? 3.679 5.681 -2.935 1.00 92.75 96 LEU A C 1
ATOM 774 O O . LEU A 1 96 ? 4.654 6.403 -3.157 1.00 92.75 96 LEU A O 1
ATOM 778 N N . LEU A 1 97 ? 2.482 5.883 -3.500 1.00 90.31 97 LEU A N 1
ATOM 779 C CA . LEU A 1 97 ? 2.201 6.924 -4.501 1.00 90.31 97 LEU A CA 1
ATOM 780 C C . LEU A 1 97 ? 1.411 8.121 -3.961 1.00 90.31 97 LEU A C 1
ATOM 782 O O . LEU A 1 97 ? 1.638 9.231 -4.437 1.00 90.31 97 LEU A O 1
ATOM 786 N N . TYR A 1 98 ? 0.493 7.925 -3.006 1.00 90.69 98 TYR A N 1
ATOM 787 C CA . TYR A 1 98 ? -0.323 9.019 -2.467 1.00 90.69 98 TYR A CA 1
ATOM 788 C C . TYR A 1 98 ? 0.251 9.504 -1.120 1.00 90.69 98 TYR A C 1
ATOM 790 O O . TYR A 1 98 ? 0.575 10.680 -0.945 1.00 90.69 98 TYR A O 1
ATOM 798 N N . LEU A 1 99 ? 0.389 8.593 -0.146 1.00 91.44 99 LEU A N 1
ATOM 799 C CA . LEU A 1 99 ? 0.454 8.957 1.278 1.00 91.44 99 LEU A CA 1
ATOM 800 C C . LEU A 1 99 ? 1.798 9.533 1.752 1.00 91.44 99 LEU A C 1
ATOM 802 O O . LEU A 1 99 ? 1.906 10.006 2.883 1.00 91.44 99 LEU A O 1
ATOM 806 N N . LYS A 1 100 ? 2.809 9.581 0.881 1.00 86.69 100 LYS A N 1
ATOM 807 C CA . LYS A 1 100 ? 4.088 10.263 1.145 1.00 86.69 100 LYS A CA 1
ATOM 808 C C . LYS A 1 100 ? 3.917 11.736 1.510 1.00 86.69 100 LYS A C 1
ATOM 810 O O . LYS A 1 100 ? 4.667 12.247 2.343 1.00 86.69 100 LYS A O 1
ATOM 815 N N . HIS A 1 101 ? 2.933 12.400 0.906 1.00 83.38 101 HIS A N 1
ATOM 816 C CA . HIS A 1 101 ? 2.658 13.828 1.078 1.00 83.38 101 HIS A CA 1
ATOM 817 C C . HIS A 1 101 ? 1.159 14.096 1.303 1.00 83.38 101 HIS A C 1
ATOM 819 O O . HIS A 1 101 ? 0.630 15.096 0.822 1.00 83.38 101 HIS A O 1
ATOM 825 N N . VAL A 1 102 ? 0.464 13.192 2.009 1.00 89.44 102 VAL A N 1
ATOM 826 C CA . VAL A 1 102 ? -0.958 13.375 2.340 1.00 89.44 102 VAL A CA 1
ATOM 827 C C . VAL A 1 102 ? -1.164 14.633 3.209 1.00 89.44 102 VAL A C 1
ATOM 829 O O . VAL A 1 102 ? -0.412 14.824 4.169 1.00 89.44 102 VAL A O 1
ATOM 832 N N . PRO A 1 103 ? -2.148 15.496 2.890 1.00 91.31 103 PRO A N 1
ATOM 833 C CA . PRO A 1 103 ? -2.515 16.640 3.724 1.00 91.31 103 PRO A CA 1
ATOM 834 C C . PRO A 1 103 ? -3.036 16.237 5.109 1.00 91.31 103 PRO A C 1
ATOM 836 O O . PRO A 1 103 ? -3.725 15.226 5.260 1.00 91.31 103 PRO A O 1
ATOM 839 N N . ASP A 1 104 ? -2.741 17.055 6.121 1.00 91.81 104 ASP A N 1
ATOM 840 C CA . ASP A 1 104 ? -3.083 16.771 7.521 1.00 91.81 104 ASP A CA 1
ATOM 841 C C . ASP A 1 104 ? -4.601 16.675 7.767 1.00 91.81 104 ASP A C 1
ATOM 843 O O . ASP A 1 104 ? -5.036 15.899 8.613 1.00 91.81 104 ASP A O 1
ATOM 847 N N . ASP A 1 105 ? -5.413 17.403 6.996 1.00 93.56 105 ASP A N 1
ATOM 848 C CA . ASP A 1 105 ? -6.880 17.345 7.025 1.00 93.56 105 ASP A CA 1
ATOM 849 C C . ASP A 1 105 ? -7.452 15.997 6.547 1.00 93.56 105 ASP A C 1
ATOM 851 O O . ASP A 1 105 ? -8.548 15.620 6.958 1.00 93.56 105 ASP A O 1
ATOM 855 N N . GLN A 1 106 ? -6.700 15.241 5.740 1.00 93.94 106 GLN A N 1
ATOM 856 C CA . GLN A 1 106 ? -7.136 13.962 5.162 1.00 93.94 106 GLN A CA 1
ATOM 857 C C . GLN A 1 106 ? -6.745 12.751 6.025 1.00 93.94 106 GLN A C 1
ATOM 859 O O . GLN A 1 106 ? -7.272 11.657 5.831 1.00 93.94 106 GLN A O 1
ATOM 864 N N . LEU A 1 107 ? -5.853 12.930 7.009 1.00 95.50 107 LEU A N 1
ATOM 865 C CA . LEU A 1 107 ? -5.343 11.855 7.875 1.00 95.50 107 LEU A CA 1
ATOM 866 C C . LEU A 1 107 ? -6.439 11.136 8.677 1.00 95.50 107 LEU A C 1
ATOM 868 O O . LEU A 1 107 ? -6.331 9.936 8.934 1.00 95.50 107 LEU A O 1
ATOM 872 N N . HIS A 1 108 ? -7.494 11.860 9.054 1.00 96.31 108 HIS A N 1
ATOM 873 C CA . HIS A 1 108 ? -8.590 11.350 9.881 1.00 96.31 108 HIS A CA 1
ATOM 874 C C . HIS A 1 108 ? -9.804 10.853 9.069 1.00 96.31 108 HIS A C 1
ATOM 876 O O . HIS A 1 108 ? -10.813 10.456 9.661 1.00 96.31 108 HIS A O 1
ATOM 882 N N . PHE A 1 109 ? -9.733 10.843 7.732 1.00 97.44 109 PHE A N 1
ATOM 883 C CA . PHE A 1 109 ? -10.757 10.215 6.888 1.00 97.44 109 PHE A CA 1
ATOM 884 C C . PHE A 1 109 ? -10.676 8.680 6.994 1.00 97.44 109 PHE A C 1
ATOM 886 O O . PHE A 1 109 ? -9.581 8.148 7.212 1.00 97.44 109 PHE A O 1
ATOM 893 N N . PRO A 1 110 ? -11.799 7.941 6.890 1.00 97.94 110 PRO A N 1
ATOM 894 C CA . PRO A 1 110 ? -11.782 6.485 6.754 1.00 97.94 110 PRO A CA 1
ATOM 895 C C . PRO A 1 110 ? -10.880 6.034 5.602 1.00 97.94 110 PRO A C 1
ATOM 897 O O . PRO A 1 110 ? -10.904 6.598 4.509 1.00 97.94 110 PRO A O 1
ATOM 900 N N . LEU A 1 111 ? -10.071 5.004 5.848 1.00 97.69 111 LEU A N 1
ATOM 901 C CA . LEU A 1 111 ? -9.133 4.475 4.858 1.00 97.69 111 LEU A CA 1
ATOM 902 C C . LEU A 1 111 ? -9.864 3.860 3.652 1.00 97.69 111 LEU A C 1
ATOM 904 O O . LEU A 1 111 ? -9.350 3.921 2.541 1.00 97.69 111 LEU A O 1
ATOM 908 N N . SER A 1 112 ? -11.053 3.296 3.868 1.00 96.62 112 SER A N 1
ATOM 909 C CA . SER A 1 112 ? -11.938 2.751 2.834 1.00 96.62 112 SER A CA 1
ATOM 910 C C . SER A 1 112 ? -12.447 3.832 1.876 1.00 96.62 112 SER A C 1
ATOM 912 O O . SER A 1 112 ? -12.132 3.771 0.690 1.00 96.62 112 SER A O 1
ATOM 914 N N . GLU A 1 113 ? -13.130 4.855 2.397 1.00 95.50 113 GLU A N 1
ATOM 915 C CA . GLU A 1 113 ? -13.618 6.011 1.622 1.00 95.50 113 GLU A CA 1
ATOM 916 C C . GLU A 1 113 ? -12.482 6.691 0.837 1.00 95.50 113 GLU A C 1
ATOM 918 O O . GLU A 1 113 ? -12.622 6.993 -0.347 1.00 95.50 113 GLU A O 1
ATOM 923 N N . TYR A 1 114 ? -11.317 6.887 1.474 1.00 94.88 114 TYR A N 1
ATOM 924 C CA . TYR A 1 114 ? -10.148 7.499 0.833 1.00 94.88 114 TYR A CA 1
ATOM 925 C C . TYR A 1 114 ? -9.607 6.674 -0.346 1.00 94.88 114 TYR A C 1
ATOM 927 O O . TYR A 1 114 ? -9.127 7.242 -1.332 1.00 94.88 114 TYR A O 1
ATOM 935 N N . ILE A 1 115 ? -9.659 5.341 -0.247 1.00 95.00 115 ILE A N 1
ATOM 936 C CA . ILE A 1 115 ? -9.273 4.442 -1.338 1.00 95.00 115 ILE A CA 1
ATOM 937 C C . ILE A 1 115 ? -10.318 4.512 -2.459 1.00 95.00 115 ILE A C 1
ATOM 939 O O . ILE A 1 115 ? -9.962 4.812 -3.597 1.00 95.00 115 ILE A O 1
ATOM 943 N N . ASN A 1 116 ? -11.602 4.315 -2.154 1.00 93.00 116 ASN A N 1
ATOM 944 C CA . ASN A 1 116 ? -12.660 4.291 -3.167 1.00 93.00 116 ASN A CA 1
ATOM 945 C C . ASN A 1 116 ? -12.731 5.599 -3.969 1.00 93.00 116 ASN A C 1
ATOM 947 O O . ASN A 1 116 ? -12.585 5.566 -5.192 1.00 93.00 116 ASN A O 1
ATOM 951 N N . ALA A 1 117 ? -12.798 6.753 -3.297 1.00 92.00 117 ALA A N 1
ATOM 952 C CA . ALA A 1 117 ? -12.907 8.064 -3.947 1.00 92.00 117 ALA A CA 1
ATOM 953 C C . ALA A 1 117 ? -11.742 8.397 -4.906 1.00 92.00 117 ALA A C 1
ATOM 955 O O . ALA A 1 117 ? -11.870 9.276 -5.759 1.00 92.00 117 ALA A O 1
ATOM 956 N N . LYS A 1 118 ? -10.592 7.711 -4.788 1.00 91.00 118 LYS A N 1
ATOM 957 C CA . LYS A 1 118 ? -9.433 7.883 -5.683 1.00 91.00 118 LYS A CA 1
ATOM 958 C C . LYS A 1 118 ? -9.156 6.703 -6.617 1.00 91.00 118 LYS A C 1
ATOM 960 O O . LYS A 1 118 ? -8.342 6.857 -7.529 1.00 91.00 118 LYS A O 1
ATOM 965 N N . LEU A 1 119 ? -9.822 5.561 -6.442 1.00 90.75 119 LEU A N 1
ATOM 966 C CA . LEU A 1 119 ? -9.988 4.573 -7.513 1.00 90.75 119 LEU A CA 1
ATOM 967 C C . LEU A 1 119 ? -10.968 5.125 -8.560 1.00 90.75 119 LEU A C 1
ATOM 969 O O . LEU A 1 119 ? -10.655 5.102 -9.748 1.00 90.75 119 LEU A O 1
ATOM 973 N N . GLU A 1 120 ? -12.057 5.758 -8.108 1.00 89.19 120 GLU A N 1
ATOM 974 C CA . GLU A 1 120 ? -13.004 6.511 -8.944 1.00 89.19 120 GLU A CA 1
ATOM 975 C C . GLU A 1 120 ? -12.326 7.656 -9.721 1.00 89.19 120 GLU A C 1
ATOM 977 O O . GLU A 1 120 ? -12.470 7.738 -10.939 1.00 89.19 120 GLU A O 1
ATOM 982 N N . GLU A 1 121 ? -11.515 8.500 -9.063 1.00 88.94 121 GLU A N 1
ATOM 983 C CA . GLU A 1 121 ? -10.751 9.589 -9.718 1.00 88.94 121 GLU A CA 1
ATOM 984 C C . GLU A 1 121 ? -9.831 9.095 -10.853 1.00 88.94 121 GLU A C 1
ATOM 986 O O . GLU A 1 121 ? -9.483 9.860 -11.755 1.00 88.94 121 GLU A O 1
ATOM 991 N N . LYS A 1 122 ? -9.419 7.823 -10.806 1.00 83.31 122 LYS A N 1
ATOM 992 C CA . LYS A 1 122 ? -8.470 7.205 -11.739 1.00 83.31 122 LYS A CA 1
ATOM 993 C C . LYS A 1 122 ? -9.107 6.235 -12.742 1.00 83.31 122 LYS A C 1
ATOM 995 O O . LYS A 1 122 ? -8.351 5.642 -13.510 1.00 83.31 122 LYS A O 1
ATOM 1000 N N . ASP A 1 123 ? -10.430 6.055 -12.733 1.00 84.12 123 ASP A N 1
ATOM 1001 C CA . ASP A 1 123 ? -11.140 5.050 -13.551 1.00 84.12 123 ASP A CA 1
ATOM 1002 C C . ASP A 1 123 ? -10.532 3.634 -13.381 1.00 84.12 123 ASP A C 1
ATOM 1004 O O . ASP A 1 123 ? -10.205 2.936 -14.341 1.00 84.12 123 ASP A O 1
ATOM 1008 N N . CYS A 1 124 ? -10.269 3.254 -12.124 1.00 83.75 124 CYS A N 1
ATOM 1009 C CA . CYS A 1 124 ? -9.630 1.992 -11.736 1.00 83.75 124 CYS A CA 1
ATOM 1010 C C . CYS A 1 124 ? -10.622 1.022 -11.078 1.00 83.75 124 CYS A C 1
ATOM 1012 O O . CYS A 1 124 ? -11.581 1.451 -10.438 1.00 83.75 124 CYS A O 1
ATOM 1014 N N . ASP A 1 125 ? -10.345 -0.284 -11.179 1.00 81.50 125 ASP A N 1
ATOM 1015 C CA . ASP A 1 125 ? -11.153 -1.340 -10.553 1.00 81.50 125 ASP A CA 1
ATOM 1016 C C . ASP A 1 125 ? -11.347 -1.081 -9.044 1.00 81.50 125 ASP A C 1
ATOM 1018 O O . ASP A 1 125 ? -10.378 -0.927 -8.294 1.00 81.50 125 ASP A O 1
ATOM 1022 N N . VAL A 1 126 ? -12.607 -1.041 -8.601 1.00 82.19 126 VAL A N 1
ATOM 1023 C CA . VAL A 1 126 ? -12.984 -0.839 -7.193 1.00 82.19 126 VAL A CA 1
ATOM 1024 C C . VAL A 1 126 ? -12.854 -2.126 -6.377 1.00 82.19 126 VAL A C 1
ATOM 1026 O O . VAL A 1 126 ? -12.968 -3.233 -6.904 1.00 82.19 126 VAL A O 1
ATOM 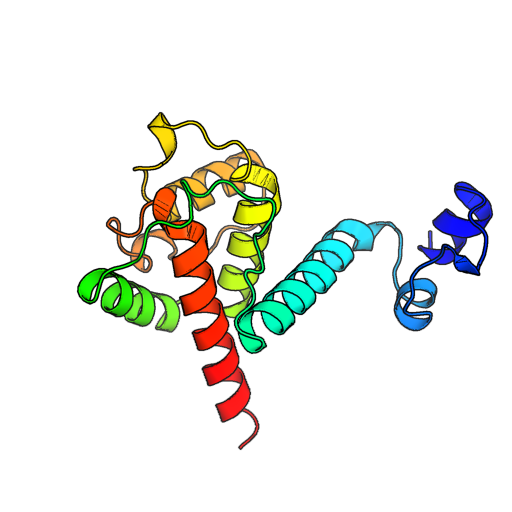1029 N N . ILE A 1 127 ? -12.655 -1.993 -5.063 1.00 88.12 127 ILE A N 1
ATOM 1030 C CA . ILE A 1 127 ? -12.641 -3.143 -4.152 1.00 88.12 127 ILE A CA 1
ATOM 1031 C C . ILE A 1 127 ? -14.065 -3.387 -3.632 1.00 88.12 127 ILE A C 1
ATOM 1033 O O . ILE A 1 127 ? -14.550 -2.654 -2.769 1.00 88.12 127 ILE A O 1
ATOM 1037 N N . ASP A 1 128 ? -14.718 -4.443 -4.124 1.00 87.69 128 ASP A N 1
ATOM 1038 C CA . ASP A 1 128 ? -16.066 -4.845 -3.698 1.00 87.69 128 ASP A CA 1
ATOM 1039 C C . ASP A 1 128 ? -16.189 -4.939 -2.163 1.00 87.69 128 ASP A C 1
ATOM 1041 O O . ASP A 1 128 ? -15.462 -5.689 -1.503 1.00 87.69 128 ASP A O 1
ATOM 1045 N N . GLY A 1 129 ? -17.135 -4.188 -1.588 1.00 90.38 129 GLY A N 1
ATOM 1046 C CA . GLY A 1 129 ? -17.427 -4.195 -0.150 1.00 90.38 129 GLY A CA 1
ATOM 1047 C C . GLY A 1 129 ? -16.358 -3.550 0.742 1.00 90.38 129 GLY A C 1
ATOM 1048 O O . GLY A 1 129 ? -16.319 -3.832 1.941 1.00 90.38 129 GLY A O 1
ATOM 1049 N N . LEU A 1 130 ? -15.469 -2.703 0.204 1.00 93.75 130 LEU A N 1
ATOM 1050 C CA . LEU A 1 130 ? -14.393 -2.086 0.993 1.00 93.75 130 LEU A CA 1
ATOM 1051 C C . LEU A 1 130 ? -14.907 -1.298 2.208 1.00 93.75 130 LEU A C 1
ATOM 1053 O O . LEU A 1 130 ? -14.373 -1.456 3.305 1.00 93.75 130 LEU A O 1
ATOM 1057 N N . GLU A 1 131 ? -15.944 -0.482 2.023 1.00 94.00 131 GLU A N 1
ATOM 1058 C CA . GLU A 1 131 ? -16.577 0.310 3.089 1.00 94.00 131 GLU A CA 1
ATOM 1059 C C . GLU A 1 131 ? -17.454 -0.547 4.016 1.00 94.00 131 GLU A C 1
ATOM 1061 O O . GLU A 1 131 ? -17.449 -0.332 5.225 1.00 94.00 131 GLU A O 1
ATOM 1066 N N . ASP A 1 132 ? -18.116 -1.589 3.497 1.00 95.38 132 ASP A N 1
ATOM 1067 C CA . ASP A 1 132 ? -18.891 -2.541 4.311 1.00 95.38 132 ASP A CA 1
ATOM 1068 C C . ASP A 1 132 ? -18.017 -3.348 5.290 1.00 95.38 132 ASP A C 1
ATOM 1070 O O . ASP A 1 132 ? -18.502 -3.858 6.311 1.00 95.38 132 ASP A O 1
ATOM 1074 N N . TYR A 1 133 ? -16.742 -3.562 4.940 1.00 96.06 133 TYR A N 1
ATOM 1075 C CA . TYR A 1 133 ? -15.872 -4.532 5.606 1.00 96.06 133 TYR A CA 1
ATOM 1076 C C . TYR A 1 133 ? -14.675 -3.91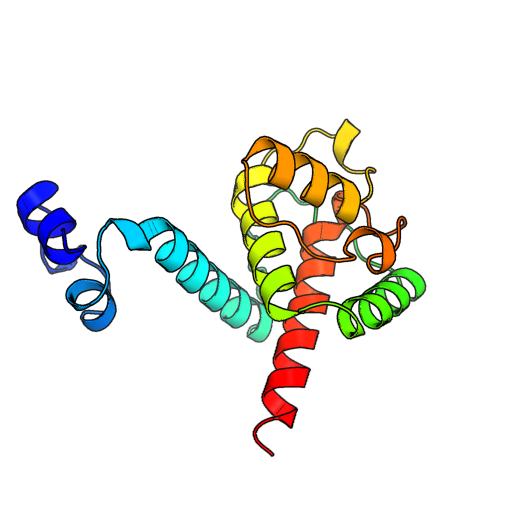1 6.338 1.00 96.06 133 TYR A C 1
ATOM 1078 O O . TYR A 1 133 ? -14.290 -4.454 7.376 1.00 96.06 133 TYR A O 1
ATOM 1086 N N . ILE A 1 134 ? -14.093 -2.801 5.874 1.00 97.12 134 ILE A N 1
ATOM 1087 C CA . ILE A 1 134 ? -13.049 -2.071 6.615 1.00 97.12 134 ILE A CA 1
ATOM 1088 C C . ILE A 1 134 ? -13.722 -1.071 7.571 1.00 97.12 134 ILE A C 1
ATOM 1090 O O . ILE A 1 134 ? -14.401 -0.164 7.098 1.00 97.12 134 ILE A O 1
ATOM 1094 N N . PRO A 1 135 ? -13.540 -1.185 8.903 1.00 96.69 135 PRO A N 1
ATOM 1095 C CA . PRO A 1 135 ? -14.216 -0.300 9.849 1.00 96.69 135 PRO A CA 1
ATOM 1096 C C . PRO A 1 135 ? -13.865 1.182 9.661 1.00 96.69 135 PRO A C 1
ATOM 1098 O O . PRO A 1 135 ? -12.696 1.527 9.491 1.00 96.69 135 PRO A O 1
ATOM 1101 N N . GLU A 1 136 ? -14.853 2.065 9.822 1.00 97.06 136 GLU A N 1
ATOM 1102 C CA . GLU A 1 136 ? -14.683 3.527 9.755 1.00 97.06 136 GLU A CA 1
ATOM 1103 C C . GLU A 1 136 ? -13.631 4.087 10.730 1.00 97.06 136 GLU A C 1
ATOM 1105 O O . GLU A 1 136 ? -13.136 5.194 10.516 1.00 97.06 136 GLU A O 1
ATOM 1110 N N . ASP A 1 137 ? -13.296 3.376 11.815 1.00 96.69 137 ASP A N 1
ATOM 1111 C CA . ASP A 1 137 ? -12.254 3.777 12.772 1.00 96.69 137 ASP A CA 1
ATOM 1112 C C . ASP A 1 137 ? -10.825 3.401 12.330 1.00 96.69 137 ASP A C 1
ATOM 1114 O O . ASP A 1 137 ? -9.854 3.802 12.976 1.00 96.69 137 ASP A O 1
ATOM 1118 N N . ILE A 1 138 ? -10.669 2.729 11.184 1.00 98.12 138 ILE A N 1
ATOM 1119 C CA . ILE A 1 138 ? -9.401 2.596 10.458 1.00 98.12 138 ILE A CA 1
ATOM 1120 C C . ILE A 1 138 ? -9.219 3.839 9.577 1.00 98.12 138 ILE A C 1
ATOM 1122 O O . ILE A 1 138 ? -9.677 3.889 8.437 1.00 98.12 138 ILE A O 1
ATOM 1126 N N . LYS A 1 139 ? -8.570 4.875 10.115 1.00 98.31 139 LYS A N 1
ATOM 1127 C CA . LYS A 1 139 ? -8.301 6.135 9.391 1.00 98.31 139 LYS A CA 1
ATOM 1128 C C . LYS A 1 139 ? -7.040 6.077 8.520 1.00 98.31 139 LYS A C 1
ATOM 1130 O O . LYS A 1 139 ? -6.177 5.236 8.774 1.00 98.31 139 LYS A O 1
ATOM 1135 N N . VAL A 1 140 ? -6.894 6.998 7.562 1.00 98.00 140 VAL A N 1
ATOM 1136 C CA . VAL A 1 140 ? -5.711 7.134 6.678 1.00 98.00 140 VAL A CA 1
ATOM 1137 C C . VAL A 1 140 ? -4.387 7.192 7.454 1.00 98.00 140 VAL A C 1
ATOM 1139 O O . VAL A 1 140 ? -3.406 6.580 7.032 1.00 98.00 140 VAL A O 1
ATOM 1142 N N . GLU A 1 141 ? -4.359 7.820 8.633 1.00 97.44 141 GLU A N 1
ATOM 1143 C CA . GLU A 1 141 ? -3.183 7.833 9.519 1.00 97.44 141 GLU A CA 1
ATOM 1144 C C . GLU A 1 141 ? -2.694 6.435 9.960 1.00 97.44 141 GLU A C 1
ATOM 1146 O O . GLU A 1 141 ? -1.551 6.282 10.380 1.00 97.44 141 GLU A O 1
ATOM 1151 N N . HIS A 1 142 ? -3.521 5.392 9.843 1.00 98.25 142 HIS A N 1
ATOM 1152 C CA . HIS A 1 142 ? -3.177 4.014 10.208 1.00 98.25 142 HIS A CA 1
ATOM 1153 C C . HIS A 1 142 ? -2.747 3.150 9.009 1.00 98.25 142 HIS A C 1
ATOM 1155 O O . HIS A 1 142 ? -2.515 1.950 9.186 1.00 98.25 142 HIS A O 1
ATOM 1161 N N . ALA A 1 143 ? -2.675 3.708 7.792 1.00 97.88 143 ALA A N 1
ATOM 1162 C CA . ALA A 1 143 ? -2.528 2.949 6.545 1.00 97.88 143 ALA A CA 1
ATOM 1163 C C . ALA A 1 143 ? -1.375 1.929 6.570 1.00 97.88 143 ALA A C 1
ATOM 1165 O O . ALA A 1 143 ? -1.563 0.777 6.178 1.00 97.88 143 ALA A O 1
ATOM 1166 N N . VAL A 1 144 ? -0.204 2.307 7.094 1.00 96.88 144 VAL A N 1
ATOM 1167 C CA . VAL A 1 144 ? 0.967 1.417 7.181 1.00 96.88 144 VAL A CA 1
ATOM 1168 C C . VAL A 1 144 ? 0.743 0.229 8.124 1.00 96.88 144 VAL A C 1
ATOM 1170 O O . VAL A 1 144 ? 1.150 -0.892 7.814 1.00 96.88 144 VAL A O 1
ATOM 1173 N N . GLU A 1 145 ? 0.076 0.430 9.259 1.00 97.00 145 GLU A N 1
ATOM 1174 C CA . GLU A 1 145 ? -0.218 -0.656 10.202 1.00 97.00 145 GLU A CA 1
ATOM 1175 C C . GLU A 1 145 ? -1.393 -1.522 9.729 1.00 97.00 145 GLU A C 1
ATOM 1177 O O . GLU A 1 145 ? -1.369 -2.741 9.913 1.00 97.00 145 GLU A O 1
ATOM 1182 N N . ALA A 1 146 ? -2.373 -0.932 9.036 1.00 97.88 146 ALA A N 1
ATOM 1183 C CA . ALA A 1 146 ? -3.420 -1.681 8.347 1.00 97.88 146 ALA A CA 1
ATOM 1184 C C . ALA A 1 146 ? -2.829 -2.590 7.255 1.00 97.88 146 ALA A C 1
ATOM 1186 O O . ALA A 1 146 ? -3.184 -3.769 7.172 1.00 97.88 146 ALA A O 1
ATOM 1187 N N . TRP A 1 147 ? -1.855 -2.083 6.490 1.00 97.81 147 TRP A N 1
ATOM 1188 C CA . TRP A 1 147 ? -1.132 -2.861 5.487 1.00 97.81 147 TRP A CA 1
ATOM 1189 C C . TRP A 1 147 ? -0.342 -4.017 6.102 1.00 97.81 147 TRP A C 1
ATOM 1191 O O . TRP A 1 147 ? -0.450 -5.143 5.624 1.00 97.81 147 TRP A O 1
ATOM 1201 N N . LYS A 1 148 ? 0.402 -3.790 7.194 1.00 95.81 148 LYS A N 1
ATOM 1202 C CA . LYS A 1 148 ? 1.157 -4.859 7.880 1.00 95.81 148 LYS A CA 1
ATOM 1203 C C . LYS A 1 148 ? 0.234 -5.972 8.394 1.00 95.81 148 LYS A C 1
ATOM 1205 O O . LYS A 1 148 ? 0.553 -7.150 8.229 1.00 95.81 148 LYS A O 1
ATOM 1210 N N . VAL A 1 149 ? -0.926 -5.616 8.958 1.00 95.88 149 VAL A N 1
ATOM 1211 C CA . VAL A 1 149 ? -1.950 -6.586 9.393 1.00 95.88 149 VAL A CA 1
ATOM 1212 C C . VAL A 1 149 ? -2.509 -7.378 8.206 1.00 95.88 149 VAL A C 1
ATOM 1214 O O . VAL A 1 149 ? -2.598 -8.604 8.284 1.00 95.88 149 VAL A O 1
ATOM 1217 N N . ALA A 1 150 ? -2.842 -6.714 7.096 1.00 96.44 150 ALA A N 1
ATOM 1218 C CA . ALA A 1 150 ? -3.350 -7.381 5.899 1.00 96.44 150 ALA A CA 1
ATOM 1219 C C . ALA A 1 150 ? -2.296 -8.261 5.208 1.00 96.44 150 ALA A C 1
ATOM 1221 O O . ALA A 1 150 ? -2.605 -9.370 4.775 1.00 96.44 150 ALA A O 1
ATOM 1222 N N . CYS A 1 151 ? -1.035 -7.826 5.179 1.00 95.00 151 CYS A N 1
ATOM 1223 C CA . CYS A 1 151 ? 0.077 -8.593 4.632 1.00 95.00 151 CYS A CA 1
ATOM 1224 C C . CYS A 1 151 ? 0.260 -9.912 5.397 1.00 95.00 151 CYS A C 1
ATOM 1226 O O . CYS A 1 151 ? 0.275 -10.971 4.766 1.00 95.00 151 CYS A O 1
ATOM 1228 N N . GLN A 1 152 ? 0.298 -9.868 6.738 1.00 93.12 152 GLN A N 1
ATOM 1229 C CA . GLN A 1 152 ? 0.332 -11.077 7.574 1.00 93.12 152 GLN A CA 1
ATOM 1230 C C . GLN A 1 152 ? -0.884 -11.974 7.305 1.00 93.12 152 GLN A C 1
ATOM 1232 O O . GLN A 1 152 ? -0.733 -13.181 7.151 1.00 93.12 152 GLN A O 1
ATOM 1237 N N . LYS A 1 153 ? -2.084 -11.393 7.170 1.00 92.94 153 LYS A N 1
ATOM 1238 C CA . LYS A 1 153 ? -3.315 -12.141 6.875 1.00 92.94 153 LYS A CA 1
ATOM 1239 C C . LYS A 1 153 ? -3.264 -12.865 5.521 1.00 92.94 153 LYS A C 1
ATOM 1241 O O . LYS A 1 153 ? -3.733 -13.999 5.436 1.00 92.94 153 LYS A O 1
ATOM 1246 N N . SER A 1 154 ? -2.669 -12.248 4.494 1.00 92.38 154 SER A N 1
ATOM 1247 C CA . SER A 1 154 ? -2.452 -12.885 3.185 1.00 92.38 154 SER A CA 1
ATOM 1248 C C . SER A 1 154 ? -1.453 -14.044 3.264 1.00 92.38 154 SER A C 1
ATOM 1250 O O . SER A 1 154 ? -1.642 -15.076 2.624 1.00 92.38 154 SER A O 1
ATOM 1252 N N . GLU A 1 155 ? -0.413 -13.921 4.094 1.00 88.88 155 GLU A N 1
ATOM 1253 C CA . GLU A 1 155 ? 0.615 -14.955 4.250 1.00 88.88 155 GLU A CA 1
ATOM 1254 C C . GLU A 1 155 ? 0.125 -16.136 5.103 1.00 88.88 155 GLU A C 1
ATOM 1256 O O . GLU A 1 155 ? 0.386 -17.291 4.758 1.00 88.88 155 GLU A O 1
ATOM 1261 N N . ASP A 1 156 ? -0.668 -15.872 6.146 1.00 88.31 156 ASP A N 1
ATOM 1262 C CA . ASP A 1 156 ? -1.386 -16.890 6.924 1.00 88.31 156 ASP A CA 1
ATOM 1263 C C . ASP A 1 156 ? -2.335 -17.718 6.038 1.00 88.31 156 ASP A C 1
ATOM 1265 O O . ASP A 1 156 ? -2.465 -18.926 6.235 1.00 88.31 156 ASP A O 1
ATOM 1269 N N . TYR A 1 157 ? -3.010 -17.076 5.075 1.00 84.44 157 TYR A N 1
ATOM 1270 C CA . TYR A 1 157 ? -3.906 -17.742 4.126 1.00 84.44 157 TYR A CA 1
ATOM 1271 C C . TYR A 1 157 ? -3.128 -18.623 3.139 1.00 84.44 157 TYR A C 1
ATOM 1273 O O . TYR A 1 157 ? -3.429 -19.808 3.007 1.00 84.44 157 TYR A O 1
ATOM 1281 N N . HIS A 1 158 ? -2.081 -18.077 2.512 1.00 83.62 158 HIS A N 1
ATOM 1282 C CA . HIS A 1 158 ? -1.224 -18.823 1.586 1.00 83.62 158 HIS A CA 1
ATOM 1283 C C . HIS A 1 158 ? -0.553 -20.040 2.226 1.00 83.62 158 HIS A C 1
ATOM 1285 O O . HIS A 1 158 ? -0.441 -21.075 1.574 1.00 83.62 158 HIS A O 1
ATOM 1291 N N . SER A 1 159 ? -0.125 -19.929 3.487 1.00 82.69 159 SER A N 1
ATOM 1292 C CA . SER A 1 159 ? 0.540 -21.027 4.201 1.00 82.69 159 SER A CA 1
ATOM 1293 C C . SER A 1 159 ? -0.395 -22.230 4.374 1.00 82.69 159 SER A C 1
ATOM 1295 O O . SER A 1 159 ? -0.015 -23.351 4.059 1.00 82.69 159 SER A O 1
ATOM 1297 N N . ARG A 1 160 ? -1.655 -21.988 4.762 1.00 80.56 160 ARG A N 1
ATOM 1298 C CA . ARG A 1 160 ? -2.691 -23.026 4.958 1.00 80.56 160 ARG A CA 1
ATOM 1299 C C . ARG A 1 160 ? -3.188 -23.674 3.664 1.00 80.56 160 ARG A C 1
ATOM 1301 O O . ARG A 1 160 ? -3.905 -24.663 3.723 1.00 80.56 160 ARG A O 1
ATOM 1308 N N . MET A 1 161 ? -2.870 -23.090 2.510 1.00 72.94 161 MET A N 1
ATOM 1309 C CA . MET A 1 161 ? -3.201 -23.629 1.183 1.00 72.94 161 MET A CA 1
ATOM 1310 C C . MET A 1 161 ? -2.048 -24.464 0.592 1.00 72.94 161 MET A C 1
ATOM 1312 O O . MET A 1 161 ? -2.103 -24.852 -0.574 1.00 72.94 161 MET A O 1
ATOM 1316 N N . GLN A 1 162 ? -0.991 -24.706 1.378 1.00 64.69 162 GLN A N 1
ATOM 1317 C CA . GLN A 1 162 ? 0.187 -25.509 1.021 1.00 64.69 162 GLN A CA 1
ATOM 1318 C C . GLN A 1 162 ? 0.415 -26.690 1.991 1.00 64.69 162 GLN A C 1
ATOM 1320 O O . GLN A 1 162 ? 1.428 -27.380 1.870 1.00 64.69 162 GLN A O 1
ATOM 1325 N N . GLU A 1 163 ? -0.520 -26.912 2.925 1.00 54.06 163 GLU A N 1
ATOM 1326 C CA . GLU A 1 163 ? -0.571 -28.016 3.903 1.00 54.06 163 GLU A CA 1
ATOM 1327 C C . GLU A 1 163 ? -1.593 -29.090 3.484 1.00 54.06 163 GLU A C 1
ATOM 1329 O O . GLU A 1 163 ? -1.267 -30.287 3.658 1.00 54.06 163 GLU A O 1
#

Secondary structure (DSSP, 8-state):
-BHHHIIIIIS---GGGS-S-HHHHHH-BGGGHHHHHHHHHHHHHHHHHHTT--TTTTS-GGG-PPP-HHHHHHHHHHTTTS-HHHHHHHHHHHHHHTGGG--GGGTTSBHHHHHHHHHHTTT----TTHHHHS-TTSBGGGHHHHHHHHHHHHHHHHHHT--

Organism: Paramuricea clavata (NCBI:txid317549)

pLDDT: mean 91.97, std 5.85, range [54.06, 98.31]

Foldseek 3Di:
DAQLCCQCVNVVHDPVPDDPDVVNRVPHHPVCVVVVVLVVLLVQCLVCVVVVHHSLPLADLQQQDDQDPVLLVLLLQLLVVFPLVVVLSLLSCCRVPPRRDDDPVQQLFFPLCVSQVVCVVVVHDHTPCSPVRNDRRRGSSNSSVSSSSSSVVVVVVVVVVVD

Radius of gyration: 17.61 Å; chains: 1; bounding box: 44×45×48 Å